Protein AF-A0A963JI30-F1 (afdb_monomer)

Structure (mmCIF, N/CA/C/O backbone):
data_AF-A0A963JI30-F1
#
_entry.id   AF-A0A963JI30-F1
#
loop_
_atom_site.group_PDB
_atom_site.id
_atom_site.type_symbol
_atom_site.label_atom_id
_atom_site.label_alt_id
_atom_site.label_comp_id
_atom_site.label_asym_id
_atom_site.label_entity_id
_atom_site.label_seq_id
_atom_site.pdbx_PDB_ins_code
_atom_site.Cartn_x
_atom_site.Cartn_y
_atom_site.Cartn_z
_atom_site.occupancy
_atom_site.B_iso_or_equiv
_atom_site.auth_seq_id
_atom_site.auth_comp_id
_atom_site.auth_asym_id
_atom_site.auth_atom_id
_atom_site.pdbx_PDB_model_num
ATOM 1 N N . LEU A 1 1 ? -4.707 -7.722 -0.200 1.00 94.44 1 LEU A N 1
ATOM 2 C CA . LEU A 1 1 ? -5.476 -6.588 -0.778 1.00 94.44 1 LEU A CA 1
ATOM 3 C C . LEU A 1 1 ? -4.853 -6.019 -2.059 1.00 94.44 1 LEU A C 1
ATOM 5 O O . LEU A 1 1 ? -5.549 -5.969 -3.065 1.00 94.44 1 LEU A O 1
ATOM 9 N N . ARG A 1 2 ? -3.569 -5.620 -2.062 1.00 96.50 2 ARG A N 1
ATOM 10 C CA . ARG A 1 2 ? -2.892 -5.046 -3.247 1.00 96.50 2 ARG A CA 1
ATOM 11 C C . ARG A 1 2 ? -3.073 -5.876 -4.524 1.00 96.50 2 ARG A C 1
ATOM 13 O O . ARG A 1 2 ? -3.533 -5.335 -5.522 1.00 96.50 2 ARG A O 1
ATOM 20 N N . ASP A 1 3 ? -2.791 -7.180 -4.471 1.00 96.44 3 ASP A N 1
ATOM 21 C CA . ASP A 1 3 ? -2.953 -8.074 -5.633 1.00 96.44 3 ASP A CA 1
ATOM 22 C C . ASP A 1 3 ? -4.389 -8.133 -6.139 1.00 96.44 3 ASP A C 1
ATOM 24 O O . ASP A 1 3 ? -4.623 -8.096 -7.341 1.00 96.44 3 ASP A O 1
ATOM 28 N N . HIS A 1 4 ? -5.356 -8.173 -5.223 1.00 96.69 4 HIS A N 1
ATOM 29 C CA . HIS A 1 4 ? -6.769 -8.182 -5.578 1.00 96.69 4 HIS A CA 1
ATOM 30 C C . HIS A 1 4 ? -7.159 -6.909 -6.346 1.00 96.69 4 HIS A C 1
ATOM 32 O O . HIS A 1 4 ? -7.835 -6.982 -7.368 1.00 96.69 4 HIS A O 1
ATOM 38 N N . LEU A 1 5 ? -6.683 -5.740 -5.902 1.00 96.88 5 LEU A N 1
ATOM 39 C CA . LEU A 1 5 ? -6.905 -4.478 -6.610 1.00 96.88 5 LEU A CA 1
ATOM 40 C C . LEU A 1 5 ? -6.159 -4.433 -7.952 1.00 96.88 5 LEU A C 1
ATOM 42 O O . LEU A 1 5 ? -6.729 -3.978 -8.941 1.00 96.88 5 LEU A O 1
ATOM 46 N N . ALA A 1 6 ? -4.920 -4.929 -8.011 1.00 97.44 6 ALA A N 1
ATOM 47 C CA . ALA A 1 6 ? -4.132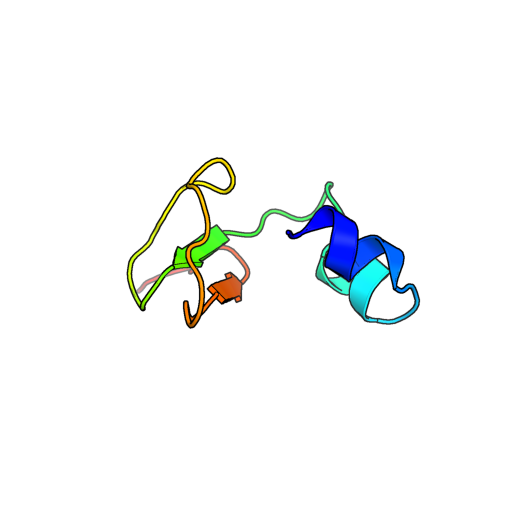 -4.996 -9.242 1.00 97.44 6 ALA A CA 1
ATOM 48 C C . ALA A 1 6 ? -4.782 -5.911 -10.297 1.00 97.44 6 ALA A C 1
ATOM 50 O O . ALA A 1 6 ? -4.824 -5.559 -11.477 1.00 97.44 6 ALA A O 1
ATOM 51 N N . ALA A 1 7 ? -5.365 -7.035 -9.870 1.00 98.06 7 ALA A N 1
ATOM 52 C CA . ALA A 1 7 ? -6.070 -7.987 -10.728 1.00 98.06 7 ALA A CA 1
ATOM 53 C C . ALA A 1 7 ? -7.320 -7.398 -11.409 1.00 98.06 7 ALA A C 1
ATOM 55 O O . ALA A 1 7 ? -7.793 -7.953 -12.397 1.00 98.06 7 ALA A O 1
ATOM 56 N N . ARG A 1 8 ? -7.823 -6.236 -10.958 1.00 97.75 8 ARG A N 1
ATOM 57 C CA . ARG A 1 8 ? -8.901 -5.495 -11.645 1.00 97.75 8 ARG A CA 1
ATOM 58 C C . ARG A 1 8 ? -8.462 -4.899 -12.991 1.00 97.75 8 ARG A C 1
ATOM 60 O O . ARG A 1 8 ? -9.303 -4.391 -13.726 1.00 97.75 8 ARG A O 1
ATOM 67 N N . GLY A 1 9 ? -7.169 -4.940 -13.319 1.00 96.75 9 GLY A N 1
ATOM 68 C CA . GLY A 1 9 ? -6.654 -4.551 -14.629 1.00 96.75 9 GLY A CA 1
ATOM 69 C C . GLY A 1 9 ? -6.526 -3.039 -14.847 1.00 96.75 9 GLY A C 1
ATOM 70 O O . GLY A 1 9 ? -6.704 -2.214 -13.941 1.00 96.75 9 GLY A O 1
ATOM 71 N N . GLY A 1 10 ? -6.167 -2.673 -16.082 1.00 97.31 10 GLY A N 1
ATOM 72 C CA . GLY A 1 10 ? -6.014 -1.287 -16.527 1.00 97.31 10 GLY A CA 1
ATOM 73 C C . GLY A 1 10 ? -5.066 -0.476 -15.640 1.00 97.31 10 GLY A C 1
ATOM 74 O O . GLY A 1 10 ? -3.977 -0.927 -15.280 1.00 97.31 10 GLY A O 1
ATOM 75 N 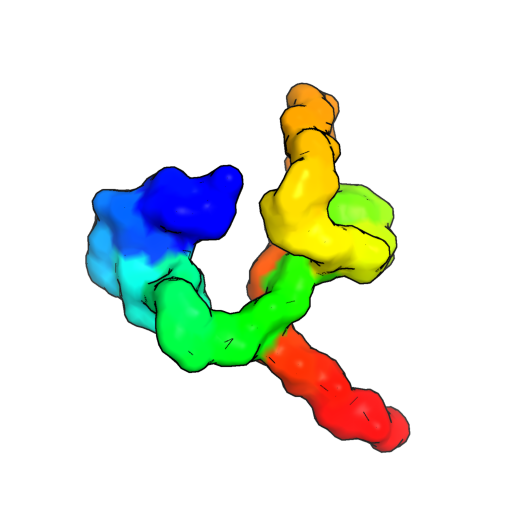N . ARG A 1 11 ? -5.505 0.723 -15.242 1.00 97.00 11 ARG A N 1
ATOM 76 C CA . ARG A 1 11 ? -4.722 1.614 -14.371 1.00 97.00 11 ARG A CA 1
ATOM 77 C C . ARG A 1 11 ? -4.370 0.993 -13.016 1.00 97.00 11 ARG A C 1
ATOM 79 O O . ARG A 1 11 ? -3.332 1.334 -12.465 1.00 97.00 11 ARG A O 1
ATOM 86 N N . HIS A 1 12 ? -5.197 0.089 -12.480 1.00 96.88 12 HIS A N 1
ATOM 87 C CA . HIS A 1 12 ? -4.918 -0.543 -11.188 1.00 96.88 12 HIS A CA 1
ATOM 88 C C . HIS A 1 12 ? -3.751 -1.520 -11.306 1.00 96.88 12 HIS A C 1
ATOM 90 O O . HIS A 1 12 ? -2.849 -1.478 -10.475 1.00 96.88 12 HIS A O 1
ATOM 96 N N . ALA A 1 13 ? -3.721 -2.330 -12.370 1.00 97.38 13 ALA A N 1
ATOM 97 C CA . ALA A 1 13 ? -2.600 -3.225 -12.646 1.00 97.38 13 ALA A CA 1
ATOM 98 C C . ALA A 1 13 ? -1.286 -2.446 -12.781 1.00 97.38 13 ALA A C 1
ATOM 100 O O . ALA A 1 13 ? -0.287 -2.832 -12.187 1.00 97.38 13 ALA A O 1
ATOM 101 N N . GLN A 1 14 ? -1.299 -1.316 -13.495 1.00 96.44 14 GLN A N 1
ATOM 102 C CA . GLN A 1 14 ? -0.109 -0.478 -13.674 1.00 96.44 14 GLN A CA 1
ATOM 103 C C . GLN A 1 14 ? 0.317 0.213 -12.371 1.00 96.44 14 GLN A C 1
ATOM 105 O O . GLN A 1 14 ? 1.483 0.150 -11.985 1.00 96.44 14 GLN A O 1
ATOM 110 N N . ALA A 1 15 ? -0.617 0.851 -11.660 1.00 96.69 15 ALA A N 1
ATOM 111 C CA . ALA A 1 15 ? -0.311 1.609 -10.451 1.00 96.69 15 ALA A CA 1
ATOM 112 C C . ALA A 1 15 ? 0.081 0.712 -9.266 1.00 96.69 15 ALA A C 1
ATOM 114 O O . ALA A 1 15 ? 0.930 1.110 -8.473 1.00 96.69 15 ALA A O 1
ATOM 115 N N . LEU A 1 16 ? -0.484 -0.492 -9.149 1.00 97.19 16 LEU A N 1
ATOM 116 C CA . LEU A 1 16 ? -0.268 -1.399 -8.014 1.00 97.19 16 LEU A CA 1
ATOM 117 C C . LEU A 1 16 ? 0.651 -2.589 -8.342 1.00 97.19 16 LEU A C 1
ATOM 119 O O . LEU A 1 16 ? 0.819 -3.468 -7.496 1.00 97.19 16 LEU A O 1
ATOM 123 N N . ALA A 1 17 ? 1.281 -2.616 -9.523 1.00 96.00 17 ALA A N 1
ATOM 124 C CA . ALA A 1 17 ? 2.165 -3.700 -9.965 1.00 96.00 17 ALA A CA 1
ATOM 125 C C . ALA A 1 17 ? 3.254 -4.036 -8.933 1.00 96.00 17 ALA A C 1
ATOM 127 O O . ALA A 1 17 ? 3.886 -3.128 -8.393 1.00 96.00 17 ALA A O 1
ATOM 12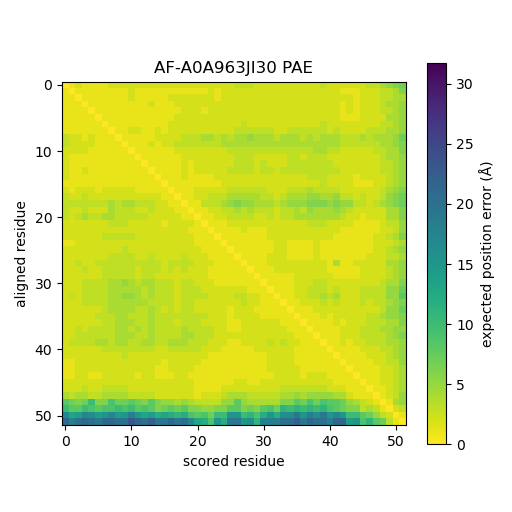8 N N . ARG A 1 18 ? 3.519 -5.328 -8.691 1.00 93.25 18 ARG A N 1
ATOM 129 C CA . ARG A 1 18 ? 4.494 -5.813 -7.691 1.00 93.25 18 ARG A CA 1
ATOM 130 C C . ARG A 1 18 ? 5.919 -5.259 -7.834 1.00 93.25 18 ARG A C 1
ATOM 132 O O . ARG A 1 18 ? 6.489 -4.920 -6.803 1.00 93.25 18 ARG A O 1
ATOM 139 N N . PRO A 1 19 ? 6.476 -5.076 -9.047 1.00 94.12 19 PRO A N 1
ATOM 140 C CA . PRO A 1 19 ? 7.800 -4.471 -9.203 1.00 94.12 19 PRO A CA 1
ATOM 141 C C . PRO A 1 19 ? 7.883 -3.004 -8.753 1.00 94.12 19 PRO A C 1
ATOM 143 O O . PRO A 1 19 ? 8.980 -2.483 -8.577 1.00 94.12 19 PRO A O 1
ATOM 146 N N . ARG A 1 20 ? 6.749 -2.305 -8.573 1.00 93.56 20 ARG A N 1
ATOM 147 C CA . ARG A 1 20 ? 6.759 -0.930 -8.060 1.00 93.56 20 ARG A CA 1
ATOM 148 C C . ARG A 1 20 ? 7.005 -0.940 -6.559 1.00 93.56 20 ARG A C 1
ATOM 150 O O . ARG A 1 20 ? 6.236 -1.544 -5.805 1.00 93.56 20 ARG A O 1
ATOM 157 N N . ALA A 1 21 ? 8.015 -0.186 -6.136 1.00 93.62 21 ALA A N 1
ATOM 158 C CA . ALA A 1 21 ? 8.201 0.165 -4.739 1.00 93.62 21 ALA A CA 1
ATOM 159 C C . ALA A 1 21 ? 7.011 1.023 -4.291 1.00 93.62 21 ALA A C 1
ATOM 161 O O . ALA A 1 21 ? 6.880 2.176 -4.696 1.00 93.62 21 ALA A O 1
ATOM 162 N N . LEU A 1 22 ? 6.124 0.437 -3.495 1.00 95.25 22 LEU A N 1
ATOM 163 C CA . LEU A 1 22 ? 5.030 1.132 -2.832 1.00 95.25 22 LEU A CA 1
ATOM 164 C C . LEU A 1 22 ? 5.153 0.886 -1.337 1.00 95.25 22 LEU A C 1
ATOM 166 O O . LEU A 1 22 ? 5.594 -0.177 -0.906 1.00 95.25 22 LEU A O 1
ATOM 170 N N . ARG A 1 23 ? 4.745 1.882 -0.566 1.00 95.62 23 ARG A N 1
ATOM 171 C CA . ARG A 1 23 ? 4.469 1.760 0.857 1.00 95.62 23 ARG A CA 1
ATOM 172 C C . ARG A 1 23 ? 2.957 1.718 1.058 1.00 95.62 23 ARG A C 1
ATOM 174 O O . ARG A 1 23 ? 2.207 2.174 0.189 1.00 95.62 23 ARG A O 1
ATOM 181 N N . CYS A 1 24 ? 2.523 1.201 2.203 1.00 96.81 24 CYS A N 1
ATOM 182 C CA . CYS A 1 24 ? 1.122 1.237 2.593 1.00 96.81 24 CYS A CA 1
ATOM 183 C C . CYS A 1 24 ? 0.910 1.812 3.991 1.00 96.81 24 CYS A C 1
ATOM 185 O O . CYS A 1 24 ? 1.789 1.764 4.856 1.00 96.81 24 CYS A O 1
ATOM 187 N N . ALA A 1 25 ? -0.290 2.343 4.193 1.00 97.69 25 ALA A N 1
ATOM 188 C CA . ALA A 1 25 ? -0.805 2.718 5.496 1.00 97.69 25 ALA A CA 1
ATOM 189 C C . ALA A 1 25 ? -2.162 2.048 5.728 1.00 97.69 25 ALA A C 1
ATOM 191 O O . ALA A 1 25 ? -2.930 1.873 4.778 1.00 97.69 25 ALA A O 1
ATOM 192 N N . LEU A 1 26 ? -2.419 1.689 6.984 1.00 98.19 26 LEU A N 1
ATOM 193 C CA . LEU A 1 26 ? -3.711 1.250 7.504 1.00 98.19 26 LEU A CA 1
ATOM 194 C C . LEU A 1 26 ? -4.105 2.250 8.590 1.00 98.19 26 LEU A C 1
ATOM 196 O O . LEU A 1 26 ? -3.294 2.488 9.489 1.00 98.19 26 LEU A O 1
ATOM 200 N N . ASP A 1 27 ? -5.282 2.858 8.469 1.00 97.81 27 ASP A N 1
ATOM 201 C CA . ASP A 1 27 ? -5.786 3.885 9.391 1.00 97.81 27 ASP A CA 1
ATOM 202 C C . ASP A 1 27 ? -4.718 4.946 9.696 1.00 97.81 27 ASP A C 1
ATOM 204 O O . ASP A 1 27 ? -4.209 5.098 10.812 1.00 97.81 27 ASP A O 1
ATOM 208 N N . GLN A 1 28 ? -4.297 5.619 8.618 1.00 97.62 28 GLN A N 1
ATOM 209 C CA . GLN A 1 28 ? -3.327 6.722 8.610 1.00 97.62 28 GLN A CA 1
ATOM 210 C C . GLN A 1 28 ? -1.947 6.387 9.209 1.00 97.62 28 GLN A C 1
ATOM 212 O O . GLN A 1 28 ? -1.086 7.258 9.335 1.00 97.62 28 GLN A O 1
ATOM 217 N N . THR A 1 29 ? -1.691 5.115 9.517 1.00 97.25 29 THR A N 1
ATOM 218 C CA . THR A 1 29 ? -0.454 4.641 10.134 1.00 97.25 29 THR A CA 1
ATOM 219 C C . THR A 1 29 ? 0.317 3.771 9.153 1.00 97.25 29 THR A C 1
ATOM 221 O O . THR A 1 29 ? -0.239 2.849 8.562 1.00 97.25 29 THR A O 1
ATOM 224 N N . MET A 1 30 ? 1.620 4.025 8.9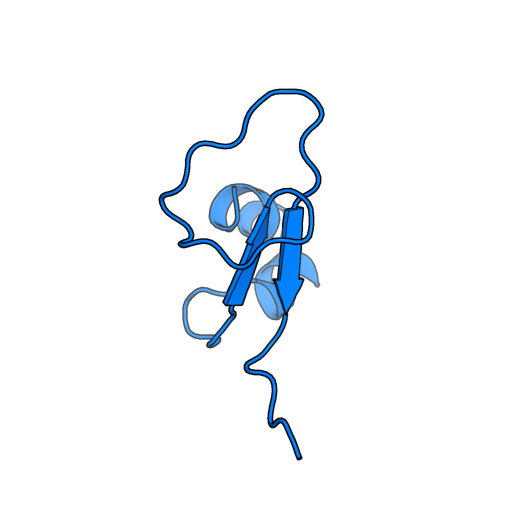96 1.00 96.94 30 MET A N 1
ATOM 225 C CA . MET A 1 30 ? 2.509 3.181 8.188 1.00 96.94 30 MET A CA 1
ATOM 226 C C . MET A 1 30 ? 2.475 1.736 8.688 1.00 96.94 30 MET A C 1
ATOM 228 O O . MET A 1 30 ? 2.755 1.475 9.859 1.00 96.94 30 MET A O 1
ATOM 232 N N . ARG A 1 31 ? 2.171 0.793 7.797 1.00 96.75 31 ARG A N 1
ATOM 233 C CA . ARG A 1 31 ? 2.126 -0.640 8.110 1.00 96.75 31 ARG A CA 1
ATOM 234 C C . ARG A 1 31 ? 2.781 -1.449 7.002 1.00 96.75 31 ARG A C 1
ATOM 236 O O . ARG A 1 31 ? 2.962 -0.959 5.890 1.00 96.75 31 ARG A O 1
ATOM 243 N N . ASP A 1 32 ? 3.137 -2.684 7.326 1.00 93.81 32 ASP A N 1
ATOM 244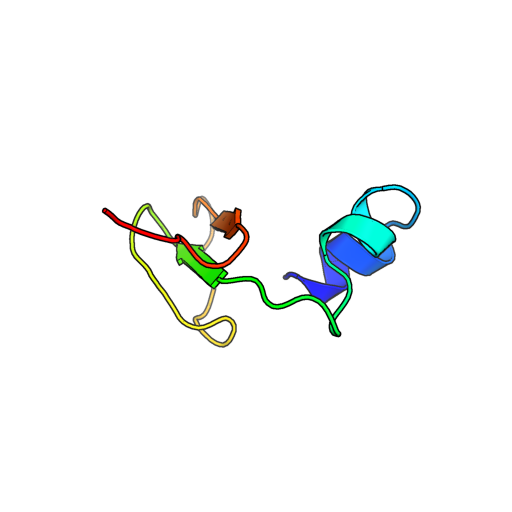 C CA . ASP A 1 32 ? 3.567 -3.667 6.336 1.00 93.81 32 ASP A CA 1
ATOM 245 C C . ASP A 1 32 ? 2.360 -4.246 5.577 1.00 93.81 32 ASP A C 1
ATOM 247 O O . ASP A 1 32 ? 1.273 -4.365 6.149 1.00 93.81 32 ASP A O 1
ATOM 251 N N . GLU A 1 33 ? 2.547 -4.651 4.317 1.00 92.56 33 GLU A N 1
ATOM 252 C CA . GLU A 1 33 ? 1.480 -5.226 3.479 1.00 92.56 33 GLU A CA 1
ATOM 253 C C . GLU A 1 33 ? 0.908 -6.552 4.016 1.00 92.56 33 GLU A C 1
ATOM 255 O O . GLU A 1 33 ? -0.189 -6.942 3.612 1.00 92.56 33 GLU A O 1
ATOM 260 N N . SER A 1 34 ? 1.626 -7.244 4.908 1.00 93.88 34 SER A N 1
ATOM 261 C CA . SER A 1 34 ? 1.148 -8.449 5.600 1.00 93.88 34 SER A CA 1
ATOM 262 C C . SER A 1 34 ? 0.188 -8.159 6.758 1.00 93.88 34 SER A C 1
ATOM 264 O O . SER A 1 34 ? -0.429 -9.088 7.282 1.00 93.88 34 SER A O 1
ATOM 266 N N . THR A 1 35 ? 0.026 -6.891 7.149 1.00 95.81 35 THR A N 1
ATOM 267 C CA . THR A 1 35 ? -0.872 -6.500 8.242 1.00 95.81 35 THR A CA 1
ATOM 268 C C . THR A 1 35 ? -2.322 -6.860 7.893 1.00 95.81 35 THR A C 1
ATOM 270 O O . THR A 1 35 ? -2.809 -6.440 6.837 1.00 95.81 35 THR A O 1
ATOM 273 N N . PRO A 1 36 ? -3.040 -7.610 8.753 1.00 96.06 36 PRO A N 1
ATOM 274 C CA . PRO A 1 36 ? -4.448 -7.915 8.529 1.00 96.06 36 PRO A CA 1
ATOM 275 C C . PRO A 1 36 ? -5.293 -6.642 8.425 1.00 96.06 36 PRO A C 1
ATOM 277 O O . PRO A 1 36 ? -5.177 -5.739 9.250 1.00 96.06 36 PRO A O 1
ATOM 280 N N . VAL A 1 37 ? -6.161 -6.595 7.417 1.00 96.50 37 VAL A N 1
ATOM 281 C CA . VAL A 1 37 ? -7.120 -5.504 7.212 1.00 96.50 37 VAL A CA 1
ATOM 282 C C . VAL A 1 37 ? -8.427 -5.897 7.893 1.00 96.50 37 VAL A C 1
ATOM 284 O O . VAL A 1 37 ? -8.979 -6.952 7.579 1.00 96.50 37 VAL A O 1
ATOM 287 N N . HIS A 1 38 ? -8.907 -5.077 8.826 1.00 96.75 38 HIS A N 1
ATOM 288 C CA . HIS A 1 38 ? -10.214 -5.277 9.451 1.00 96.75 38 HIS A CA 1
ATOM 289 C C . HIS A 1 38 ? -11.327 -4.603 8.646 1.00 96.75 38 HIS A C 1
ATOM 291 O O . HIS A 1 38 ? -11.077 -3.785 7.758 1.00 96.75 38 HIS A O 1
ATOM 297 N N . ASP A 1 39 ? -12.572 -4.953 8.962 1.00 97.62 39 ASP A N 1
ATOM 298 C CA . ASP A 1 39 ? -13.729 -4.308 8.352 1.00 97.62 39 ASP A CA 1
ATOM 299 C C . ASP A 1 39 ? -13.762 -2.806 8.683 1.00 97.62 39 ASP A C 1
ATOM 301 O O . ASP A 1 39 ? -13.369 -2.389 9.776 1.00 97.62 39 ASP A O 1
ATOM 305 N N . GLY A 1 40 ? -14.175 -1.995 7.710 1.00 97.38 40 GLY A N 1
ATOM 306 C CA . GLY A 1 40 ? -14.194 -0.532 7.816 1.00 97.38 40 GLY A CA 1
ATOM 307 C C . GLY A 1 40 ? -12.830 0.174 7.794 1.00 97.38 40 GLY A C 1
ATOM 308 O O . GLY A 1 40 ? -12.805 1.394 7.932 1.00 97.38 40 GLY A O 1
ATOM 309 N N . ALA A 1 41 ? -11.714 -0.541 7.619 1.00 97.56 41 ALA A N 1
ATOM 310 C CA . ALA A 1 41 ? -10.387 0.075 7.623 1.00 97.56 41 ALA A CA 1
ATOM 311 C C . ALA A 1 41 ? -10.123 0.972 6.401 1.00 97.56 41 ALA A C 1
ATOM 313 O O . ALA A 1 41 ? -10.532 0.662 5.275 1.00 97.56 41 ALA A O 1
ATOM 314 N N . GLU A 1 42 ? -9.341 2.034 6.599 1.00 98.12 42 GLU A N 1
ATOM 315 C CA . GLU A 1 42 ? -8.811 2.855 5.511 1.00 98.12 42 GLU A CA 1
ATOM 316 C C . GLU A 1 42 ? -7.429 2.346 5.085 1.00 98.12 42 GLU A C 1
ATOM 318 O O . GLU A 1 42 ? -6.514 2.228 5.900 1.00 98.12 42 GLU A O 1
ATOM 323 N N . VAL A 1 43 ? -7.248 2.078 3.786 1.00 97.56 43 VAL A N 1
ATOM 324 C CA . VAL A 1 43 ? -5.963 1.633 3.227 1.00 97.56 43 VAL A CA 1
ATOM 325 C C . VAL A 1 43 ? -5.475 2.596 2.155 1.00 97.56 43 VAL A C 1
ATOM 327 O O . VAL A 1 43 ? -6.181 2.870 1.184 1.00 97.56 43 VAL A O 1
ATOM 330 N N . ALA A 1 44 ? -4.219 3.025 2.276 1.00 97.25 44 ALA 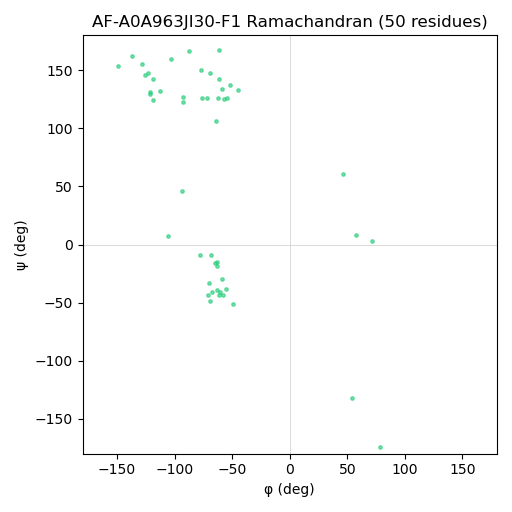A N 1
ATOM 331 C CA . ALA A 1 44 ? -3.537 3.842 1.278 1.00 97.25 44 ALA A CA 1
ATOM 332 C C . ALA A 1 44 ? -2.301 3.127 0.715 1.00 97.25 44 ALA A C 1
ATOM 334 O O . ALA A 1 44 ? -1.560 2.483 1.455 1.00 97.25 44 ALA A O 1
ATOM 335 N N . PHE A 1 45 ? -2.050 3.294 -0.588 1.00 96.75 45 PHE A N 1
ATOM 336 C CA . PHE A 1 45 ? -0.814 2.885 -1.264 1.00 96.75 45 PHE A CA 1
ATOM 337 C C . PHE A 1 45 ? -0.160 4.105 -1.906 1.00 96.75 45 PHE A C 1
ATOM 339 O O . PHE A 1 45 ? -0.819 4.851 -2.630 1.00 96.75 45 PHE A O 1
ATOM 346 N N . PHE A 1 46 ? 1.136 4.297 -1.684 1.00 95.56 46 PHE A N 1
ATOM 347 C CA . PHE A 1 46 ? 1.866 5.458 -2.197 1.00 95.56 46 PHE A CA 1
ATOM 348 C C . PHE A 1 46 ? 3.330 5.111 -2.489 1.00 95.56 46 PHE A C 1
ATOM 350 O O . PHE A 1 46 ? 3.868 4.166 -1.909 1.00 95.56 46 PHE A O 1
ATOM 357 N N . PRO A 1 47 ? 3.994 5.826 -3.416 1.00 95.25 47 PRO A N 1
ATOM 358 C CA . PRO A 1 47 ? 5.426 5.655 -3.654 1.00 95.25 47 PRO A CA 1
ATOM 359 C C . PRO A 1 47 ? 6.252 6.004 -2.400 1.00 95.25 47 PRO A C 1
ATOM 361 O O . PRO A 1 47 ? 5.723 6.597 -1.456 1.00 95.25 47 PRO A O 1
ATOM 364 N N . PRO A 1 48 ? 7.553 5.662 -2.360 1.00 93.56 48 PRO A N 1
ATOM 365 C CA . PRO A 1 48 ? 8.426 6.085 -1.279 1.00 93.56 48 PRO A CA 1
ATOM 366 C C . PRO A 1 48 ? 8.370 7.604 -1.128 1.00 93.56 48 PRO A C 1
ATOM 368 O O . PRO A 1 48 ? 8.582 8.338 -2.091 1.00 93.56 48 PRO A O 1
ATOM 371 N N . VAL A 1 49 ? 8.074 8.065 0.084 1.00 90.31 49 VAL A N 1
ATOM 372 C CA . VAL A 1 49 ? 8.118 9.491 0.396 1.00 90.31 49 VAL A CA 1
ATOM 373 C C . VAL A 1 49 ? 9.579 9.931 0.453 1.00 90.31 49 VAL A C 1
ATOM 375 O O . VAL A 1 49 ? 10.387 9.327 1.160 1.00 90.31 49 VAL A O 1
ATOM 378 N N . THR A 1 50 ? 9.930 10.958 -0.314 1.00 83.38 50 THR A N 1
ATOM 379 C CA . THR A 1 50 ? 11.286 11.526 -0.390 1.00 83.38 50 THR A CA 1
ATOM 380 C C . THR A 1 50 ? 11.433 12.691 0.583 1.00 83.38 50 THR A C 1
ATOM 382 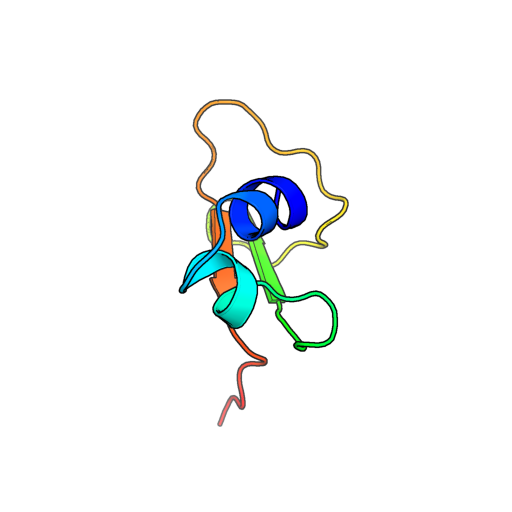O O . THR A 1 50 ? 11.870 13.762 0.180 1.00 83.38 50 THR A O 1
ATOM 385 N N . GLY A 1 51 ? 10.968 12.505 1.823 1.00 76.31 51 GLY A N 1
ATOM 386 C CA . GLY A 1 51 ? 10.854 13.578 2.812 1.00 76.31 51 GLY A CA 1
ATOM 387 C C . GLY A 1 51 ? 12.090 14.482 2.868 1.00 76.31 51 GLY A C 1
ATOM 388 O O . GLY A 1 51 ? 13.218 13.988 2.904 1.00 76.31 51 GLY A O 1
ATOM 389 N N . GLY A 1 52 ? 11.822 15.786 2.867 1.00 48.81 52 GLY A N 1
ATOM 390 C CA . GLY A 1 52 ? 12.719 16.905 3.128 1.00 48.81 52 GLY A CA 1
ATOM 391 C C . GLY A 1 52 ? 11.939 17.963 3.891 1.00 48.81 52 GLY A C 1
ATOM 392 O O . GLY A 1 52 ? 10.712 18.053 3.642 1.00 48.81 52 GLY A O 1
#

pLDDT: mean 94.64, std 7.36, range [48.81, 98.19]

Radius of gyration: 11.54 Å; Cα contacts (8 Å, |Δi|>4): 57; chains: 1; bounding box: 27×25×27 Å

Foldseek 3Di:
DLVVQLVVDDPSVVVSPPVAAKWKDKQNHTDDPPDDHDPPIDMDIDHDDPDD

Nearest PDB structures (foldseek):
  1jwb-as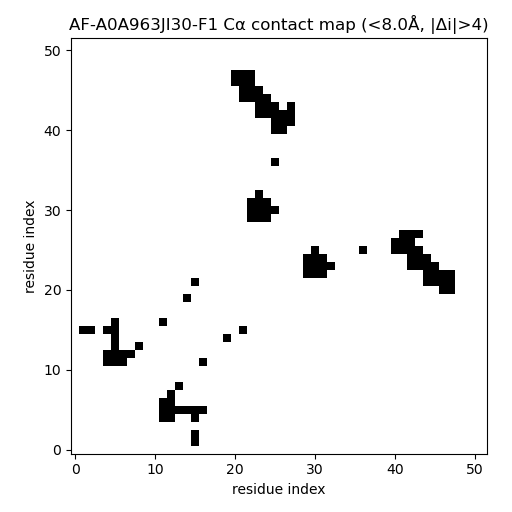sembly1_D-2  TM=8.249E-01  e=2.346E-03  Escherichia coli
  2qie-assembly1_D  TM=7.796E-01  e=2.426E-01  Staphylococcus aureus
  3po0-assembly1_A  TM=7.403E-01  e=4.222E-01  Haloferax volcanii DS2
  5lda-assembly1_B  TM=6.053E-01  e=2.600E-01  Pyrococcus furiosus DSM 3638
  6qe7-assembly3_C  TM=3.828E-01  e=8.289E+00  Acetivibrio thermocellus

Mean predicted aligned error: 2.81 Å

Sequence (52 aa):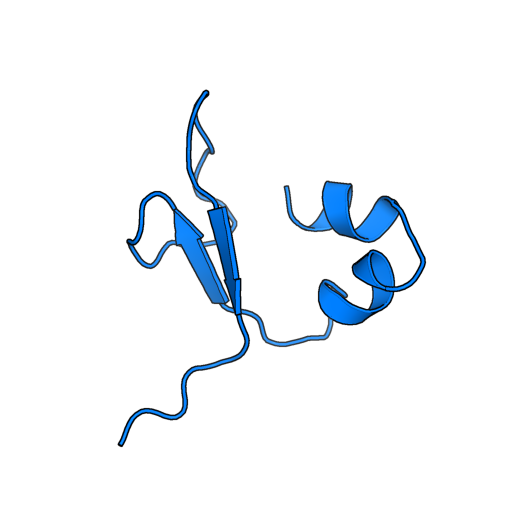
LRDHLAARGGRHAQALARPRALRCALDQTMRDESTPVHDGAEVAFFPPVTGG

Solvent-accessible surface area (backbone atoms only — not comparable to full-atom values): 3422 Å² total; per-residue (Å²): 109,63,68,64,52,18,71,71,36,72,71,38,28,67,77,52,33,82,91,55,74,63,45,39,28,50,68,94,34,85,46,64,92,84,58,86,82,59,89,92,63,51,76,49,78,42,63,77,80,83,82,128

Secondary structure (DSSP, 8-state):
-HHHHHTT-HHHHHHH-TTS--EEEETTEEE-TTSPPPTT--EEEEPPP---